Protein AF-A0A227J6R4-F1 (afdb_monomer)

Nearest PDB structures (foldseek):
  3zwu-assembly2_B  TM=9.675E-01  e=2.771E-07  Pseudomonas fluorescens Pf0-1

Solvent-accessible surface area (backbone atoms only — not comparable to full-atom values): 7571 Å² total; per-residue (Å²): 104,41,49,78,47,74,51,69,45,80,52,96,93,37,83,40,75,45,88,82,45,88,79,46,43,79,44,27,57,71,35,80,37,80,48,71,70,95,59,36,54,34,82,91,38,45,40,84,71,19,77,64,7,45,41,46,64,33,42,46,47,54,68,59,74,47,77,46,98,87,78,48,81,44,76,36,63,64,72,49,39,57,55,32,26,28,71,55,87,74,50,75,66,42,58,74,67,50,46,34,58,82,68,41,96,75,52,53,37,76,46,42,83,45,90,85,56,63,58,54,70,30,28,68,19,41,69,88

pLDDT: mean 96.0, std 2.43, range [86.44, 98.56]

Mean predicted aligned error: 3.26 Å

InterPro domains:
  IPR008557 Alkaline phosphatase PhoX [PF05787] (1-127)

Foldseek 3Di:
DFDWDWDWDQDPNDIDTPPPPPPTDTFAQADKDFDDDDCAQDPVQDALVRNRSGIDGTAPQFDDWDADPVGDIDTDHDLVLLQAEELDDDDPVNVVSPNHNPAHPVRLLVCQPPPPDDRCSSPVRHPD

Structure (mmCIF, N/CA/C/O backbone):
data_AF-A0A227J6R4-F1
#
_entry.id   AF-A0A227J6R4-F1
#
loop_
_atom_site.group_PDB
_atom_site.id
_atom_site.type_symbol
_atom_site.label_atom_id
_atom_site.label_alt_id
_atom_site.label_comp_id
_atom_site.label_asym_id
_atom_site.label_entity_id
_atom_site.label_seq_id
_atom_site.pdbx_PDB_ins_code
_atom_site.Cartn_x
_atom_site.Cartn_y
_atom_site.Cartn_z
_atom_site.occupancy
_atom_site.B_iso_or_equiv
_atom_site.auth_seq_id
_atom_site.auth_comp_id
_atom_site.auth_asym_id
_atom_site.auth_atom_id
_atom_site.pdbx_PDB_model_num
ATOM 1 N N . HIS A 1 1 ? -1.089 8.744 -5.535 1.00 92.88 1 HIS A N 1
ATOM 2 C CA . HIS A 1 1 ? -0.198 8.010 -4.606 1.00 92.88 1 HIS A CA 1
ATOM 3 C C . HIS A 1 1 ? 0.076 6.615 -5.116 1.00 92.88 1 HIS A C 1
ATOM 5 O O . HIS A 1 1 ? -0.757 6.112 -5.869 1.00 92.88 1 HIS A O 1
ATOM 11 N N . GLY A 1 2 ? 1.203 6.027 -4.727 1.00 96.44 2 GLY A N 1
ATOM 12 C CA . GLY A 1 2 ? 1.604 4.678 -5.09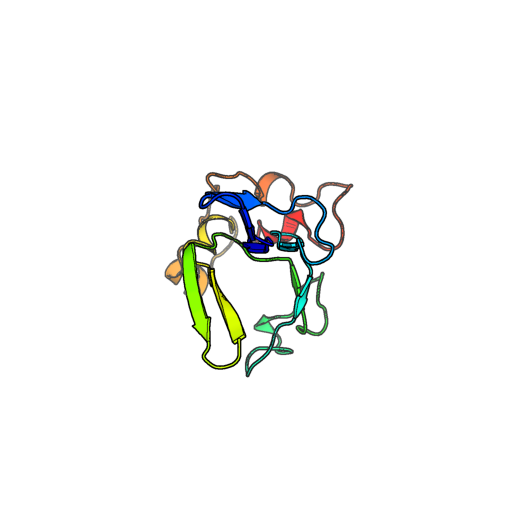9 1.00 96.44 2 GLY A CA 1
ATOM 13 C C . GLY A 1 2 ? 2.969 4.632 -5.784 1.00 96.44 2 GLY A C 1
ATOM 14 O O . GLY A 1 2 ? 3.788 5.532 -5.611 1.00 96.44 2 GLY A O 1
ATOM 15 N N . VAL A 1 3 ? 3.181 3.598 -6.600 1.00 98.38 3 VAL A N 1
ATOM 16 C CA . VAL A 1 3 ? 4.441 3.340 -7.314 1.00 98.38 3 VAL A CA 1
ATOM 17 C C . VAL A 1 3 ? 4.159 3.102 -8.795 1.00 98.38 3 VAL A C 1
ATOM 19 O O . VAL A 1 3 ? 3.200 2.409 -9.144 1.00 98.38 3 VAL A O 1
ATOM 22 N N . SER A 1 4 ? 5.014 3.645 -9.660 1.00 97.69 4 SER A N 1
ATOM 23 C CA . SER A 1 4 ? 5.034 3.336 -11.091 1.00 97.69 4 SER A CA 1
ATOM 24 C C . SER A 1 4 ? 6.290 2.536 -11.413 1.00 97.69 4 SER A C 1
ATOM 26 O O . SER A 1 4 ? 7.399 2.988 -11.141 1.00 97.69 4 SER A O 1
ATOM 28 N N . VAL A 1 5 ? 6.110 1.351 -11.989 1.00 97.94 5 VAL A N 1
ATOM 29 C CA . VAL A 1 5 ? 7.189 0.538 -12.556 1.00 97.94 5 VAL A CA 1
ATOM 30 C C . VAL A 1 5 ? 7.164 0.753 -14.057 1.00 97.94 5 VAL A C 1
ATOM 32 O O . VAL A 1 5 ? 6.120 0.559 -14.680 1.00 97.94 5 VAL A O 1
ATOM 35 N N . VAL A 1 6 ? 8.294 1.174 -14.620 1.00 98.12 6 VAL A N 1
ATOM 36 C CA . VAL A 1 6 ? 8.415 1.479 -16.044 1.00 98.12 6 VAL A CA 1
ATOM 37 C C . VAL A 1 6 ? 9.689 0.895 -16.637 1.00 98.12 6 VAL A C 1
ATOM 39 O O . VAL A 1 6 ? 10.751 0.928 -16.012 1.00 98.12 6 VAL A O 1
ATOM 42 N N . ARG A 1 7 ? 9.595 0.388 -17.865 1.00 98.25 7 ARG A N 1
ATOM 43 C CA . ARG A 1 7 ? 10.756 0.042 -18.679 1.00 98.25 7 ARG A CA 1
ATOM 44 C C . ARG A 1 7 ? 11.317 1.299 -19.325 1.00 98.25 7 ARG A C 1
ATOM 46 O O . ARG A 1 7 ? 10.612 2.002 -20.041 1.00 98.25 7 ARG A O 1
ATOM 53 N N . ILE A 1 8 ? 12.615 1.508 -19.158 1.00 97.88 8 ILE A N 1
ATOM 54 C CA . ILE A 1 8 ? 13.374 2.487 -19.934 1.00 97.88 8 ILE A CA 1
ATOM 55 C C . ILE A 1 8 ? 14.415 1.784 -20.805 1.00 97.88 8 ILE A C 1
ATOM 57 O O . ILE A 1 8 ? 14.907 0.710 -20.449 1.00 97.88 8 ILE A O 1
ATOM 61 N N . GLN A 1 9 ? 14.731 2.387 -21.945 1.00 97.50 9 GLN A N 1
ATOM 62 C CA . GLN A 1 9 ? 15.736 1.913 -22.895 1.00 97.50 9 GLN A CA 1
ATOM 63 C C . GLN A 1 9 ? 16.650 3.069 -23.294 1.00 97.50 9 GLN A C 1
ATOM 65 O O . GLN A 1 9 ? 16.229 4.224 -23.296 1.00 97.50 9 GLN A O 1
ATOM 70 N N . LEU A 1 10 ? 17.910 2.763 -23.591 1.00 97.94 10 LEU A N 1
ATOM 71 C CA . LEU A 1 10 ? 18.875 3.748 -24.067 1.00 97.94 10 LEU A CA 1
ATOM 72 C C . LEU A 1 10 ? 18.911 3.702 -25.598 1.00 97.94 10 LEU A C 1
ATOM 74 O O . LEU A 1 10 ? 19.350 2.708 -26.172 1.00 97.94 10 LEU A O 1
ATOM 78 N N . GLU A 1 11 ? 18.474 4.779 -26.244 1.00 97.38 11 GLU A N 1
ATOM 79 C CA . GLU A 1 11 ? 18.453 4.941 -27.701 1.00 97.38 11 GLU A CA 1
ATOM 80 C C . GLU A 1 11 ? 19.149 6.250 -28.068 1.00 97.38 11 GLU A C 1
ATOM 82 O O . GLU A 1 11 ? 18.829 7.291 -27.498 1.00 97.38 11 GLU A O 1
ATOM 87 N N . ASP A 1 12 ? 20.101 6.218 -29.004 1.00 97.31 12 ASP A N 1
ATOM 88 C CA . ASP A 1 12 ? 20.855 7.407 -29.435 1.00 97.31 12 ASP A CA 1
ATOM 89 C C . ASP A 1 12 ? 21.454 8.208 -28.258 1.00 97.31 12 ASP A C 1
ATOM 91 O O . ASP A 1 12 ? 21.416 9.436 -28.225 1.00 97.31 12 ASP A O 1
ATOM 95 N N . ASN A 1 13 ? 21.991 7.496 -27.256 1.00 97.38 13 ASN A N 1
ATOM 96 C CA . ASN A 1 13 ? 22.500 8.052 -25.992 1.00 97.38 13 ASN A CA 1
ATOM 97 C C . ASN A 1 13 ? 21.463 8.827 -25.151 1.00 97.38 13 ASN A C 1
ATOM 99 O O . ASN A 1 13 ? 21.838 9.622 -24.288 1.00 97.38 13 ASN A O 1
ATOM 103 N N . MET A 1 14 ? 20.167 8.573 -25.343 1.00 98.06 14 MET A N 1
ATOM 104 C CA . MET A 1 14 ? 19.080 9.142 -24.546 1.00 98.06 14 MET A CA 1
ATOM 105 C C . MET A 1 14 ? 18.203 8.045 -23.940 1.00 98.06 14 MET A C 1
ATOM 107 O O . MET A 1 14 ? 17.792 7.107 -24.621 1.00 98.06 14 MET A O 1
ATOM 111 N N . TRP A 1 15 ? 17.901 8.161 -22.645 1.00 98.06 15 TRP A N 1
ATOM 112 C CA . TRP A 1 15 ? 16.938 7.276 -21.992 1.00 98.06 15 TRP A CA 1
ATOM 113 C C . TRP A 1 15 ? 15.522 7.621 -22.447 1.00 98.06 15 TRP A C 1
ATOM 115 O O . TRP A 1 15 ? 15.081 8.762 -22.302 1.00 98.06 15 TRP A O 1
ATOM 125 N N . LYS A 1 16 ? 14.804 6.628 -22.963 1.00 97.88 16 LYS A N 1
ATOM 126 C CA . LYS A 1 16 ? 13.407 6.739 -23.381 1.00 97.88 16 LYS A CA 1
ATOM 127 C C . LYS A 1 16 ? 12.543 5.740 -22.627 1.00 97.88 16 LYS A C 1
ATOM 129 O O . LYS A 1 16 ? 13.001 4.661 -22.253 1.00 97.88 16 LYS A O 1
ATOM 134 N N . LEU A 1 17 ? 11.288 6.116 -22.408 1.00 97.50 17 LEU A N 1
ATOM 135 C CA . LEU A 1 17 ? 10.259 5.235 -21.871 1.00 97.50 17 LEU A CA 1
ATOM 136 C C . LEU A 1 17 ? 9.811 4.261 -22.968 1.00 97.50 17 LEU A C 1
ATOM 138 O O . LEU A 1 17 ? 9.525 4.679 -24.087 1.00 97.50 17 LEU A O 1
ATOM 142 N N . ALA A 1 18 ? 9.740 2.971 -22.651 1.00 97.00 18 ALA A N 1
ATOM 143 C CA . ALA A 1 18 ? 9.107 1.987 -23.520 1.00 97.00 18 ALA A CA 1
ATOM 144 C C . ALA A 1 18 ? 7.622 1.883 -23.141 1.00 97.00 18 ALA A C 1
ATOM 146 O O . ALA A 1 18 ? 7.246 1.066 -22.299 1.00 97.00 18 ALA A O 1
ATOM 147 N N . ASP A 1 19 ? 6.788 2.747 -23.728 1.00 93.50 19 ASP A N 1
ATOM 148 C CA . ASP A 1 19 ? 5.390 2.965 -23.315 1.00 93.50 19 ASP A CA 1
ATOM 149 C C . ASP A 1 19 ? 4.537 1.687 -23.290 1.00 93.50 19 ASP A C 1
ATOM 151 O O . ASP A 1 19 ? 3.683 1.515 -22.420 1.00 93.50 19 ASP A O 1
ATOM 155 N N . THR A 1 20 ? 4.786 0.769 -24.223 1.00 94.44 20 THR A N 1
ATOM 156 C CA . THR A 1 20 ? 3.986 -0.446 -24.433 1.00 94.44 20 THR A CA 1
ATOM 157 C C . THR A 1 20 ? 4.588 -1.707 -23.806 1.00 94.44 20 THR A C 1
ATOM 159 O O . THR A 1 20 ? 4.109 -2.806 -24.088 1.00 94.44 20 THR A O 1
ATOM 162 N N . ASP A 1 21 ? 5.620 -1.588 -22.958 1.00 97.38 21 ASP A N 1
ATOM 163 C CA . ASP A 1 21 ? 6.188 -2.754 -22.269 1.00 97.38 21 ASP A CA 1
ATOM 164 C C . ASP A 1 21 ? 5.128 -3.386 -21.336 1.00 97.38 21 ASP A C 1
ATOM 166 O O . ASP A 1 21 ? 4.570 -2.694 -20.478 1.00 97.38 21 ASP A O 1
ATOM 170 N N . PRO A 1 22 ? 4.836 -4.696 -21.467 1.00 97.31 22 PRO A N 1
ATOM 171 C CA . PRO A 1 22 ? 3.794 -5.365 -20.685 1.00 97.31 22 PRO A CA 1
ATOM 172 C C . PRO A 1 22 ? 4.106 -5.457 -19.182 1.00 97.31 22 PRO A C 1
ATOM 174 O O . PRO A 1 22 ? 3.221 -5.797 -18.397 1.00 97.31 22 PRO A O 1
ATOM 177 N N . LEU A 1 23 ? 5.346 -5.181 -18.765 1.00 96.94 23 LEU A N 1
ATOM 178 C CA . LEU A 1 23 ? 5.747 -5.125 -17.359 1.00 96.94 23 LEU A CA 1
ATOM 179 C C . LEU A 1 23 ? 5.532 -3.742 -16.734 1.00 96.94 23 LEU A C 1
ATOM 181 O O . LEU A 1 23 ? 5.661 -3.611 -15.512 1.00 96.94 23 LEU A O 1
ATOM 185 N N . ASN A 1 24 ? 5.194 -2.720 -17.529 1.00 98.12 24 ASN A N 1
ATOM 186 C CA . ASN A 1 24 ? 4.813 -1.417 -16.997 1.00 98.12 24 ASN A CA 1
ATOM 187 C C . ASN A 1 24 ? 3.592 -1.584 -16.089 1.00 98.12 24 ASN A C 1
ATOM 189 O O . ASN A 1 24 ? 2.567 -2.144 -16.484 1.00 98.12 24 ASN A O 1
ATOM 193 N N . ARG A 1 25 ? 3.690 -1.109 -14.846 1.00 97.69 25 ARG A N 1
ATOM 194 C CA . ARG A 1 25 ? 2.650 -1.350 -13.842 1.00 97.69 25 ARG A CA 1
ATOM 195 C C . ARG A 1 25 ? 2.476 -0.177 -12.904 1.00 97.69 25 ARG A C 1
ATOM 197 O O . ARG A 1 25 ? 3.436 0.453 -12.468 1.00 97.69 25 ARG A O 1
ATOM 204 N N . ARG A 1 26 ? 1.217 0.054 -12.534 1.00 97.69 26 ARG A N 1
ATOM 205 C CA . ARG A 1 26 ? 0.830 1.056 -11.549 1.00 97.69 26 ARG A CA 1
ATOM 206 C C . ARG A 1 26 ? 0.302 0.395 -10.280 1.00 97.69 26 ARG A C 1
ATOM 208 O O . ARG A 1 26 ? -0.726 -0.279 -10.309 1.00 97.69 26 ARG A O 1
ATOM 215 N N . TYR A 1 27 ? 0.971 0.654 -9.165 1.00 98.19 27 TYR A N 1
ATOM 216 C CA . TYR A 1 27 ? 0.485 0.355 -7.823 1.00 98.19 27 TYR A CA 1
ATOM 217 C C . TYR A 1 27 ? -0.166 1.597 -7.216 1.00 98.19 27 TYR A C 1
ATOM 219 O O . TYR A 1 27 ? 0.332 2.712 -7.347 1.00 98.19 27 TYR A O 1
ATOM 227 N N . THR A 1 28 ? -1.329 1.399 -6.615 1.00 96.81 28 THR A N 1
ATOM 228 C CA . THR A 1 28 ? -2.363 2.404 -6.350 1.00 96.81 28 THR A CA 1
ATOM 229 C C . THR A 1 28 ? -2.725 2.414 -4.869 1.00 96.81 28 THR A C 1
ATOM 231 O O . THR A 1 28 ? -2.493 1.419 -4.193 1.00 96.81 28 THR A O 1
ATOM 234 N N . GLY A 1 29 ? -3.439 3.441 -4.395 1.00 94.62 29 GLY A N 1
ATOM 235 C CA . GLY A 1 29 ? -4.161 3.386 -3.112 1.00 94.62 29 GLY A CA 1
ATOM 236 C C . GLY A 1 29 ? -5.328 2.379 -3.082 1.00 94.62 29 GLY A C 1
ATOM 237 O O . GLY A 1 29 ? -5.960 2.195 -2.047 1.00 94.62 29 GLY A O 1
ATOM 238 N N . ALA A 1 30 ? -5.615 1.724 -4.210 1.00 94.00 30 ALA A N 1
ATOM 239 C CA . ALA A 1 30 ? -6.639 0.686 -4.350 1.00 94.00 30 ALA A CA 1
ATOM 240 C C . ALA A 1 30 ? -6.084 -0.675 -4.822 1.00 94.00 30 ALA A C 1
ATOM 242 O O . ALA A 1 30 ? -6.846 -1.617 -5.006 1.00 94.00 30 ALA A O 1
AT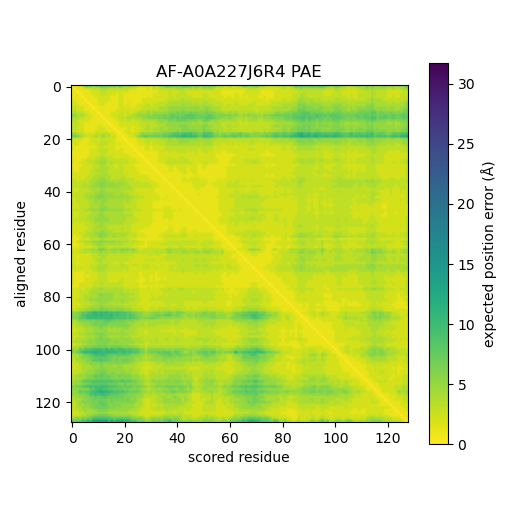OM 243 N N . THR A 1 31 ? -4.772 -0.800 -5.060 1.00 97.19 31 THR A N 1
ATOM 244 C CA . THR A 1 31 ? -4.190 -2.087 -5.477 1.00 97.19 31 THR A CA 1
ATOM 245 C C . THR A 1 31 ? -4.238 -3.059 -4.309 1.00 97.19 31 THR A C 1
ATOM 247 O O . THR A 1 31 ? -3.782 -2.708 -3.233 1.00 97.19 31 THR A O 1
ATOM 250 N N . VAL A 1 32 ? -4.753 -4.272 -4.492 1.00 97.44 32 VAL A N 1
ATOM 251 C CA . VAL A 1 32 ? -4.703 -5.288 -3.431 1.00 97.44 32 VAL A CA 1
ATOM 252 C C . VAL A 1 32 ? -3.244 -5.645 -3.140 1.00 97.44 32 VAL A C 1
ATOM 254 O O . VAL A 1 32 ? -2.491 -5.934 -4.072 1.00 97.44 32 VAL A O 1
ATOM 257 N N . MET A 1 33 ? -2.860 -5.575 -1.867 1.00 98.19 33 MET A N 1
ATOM 258 C CA . MET A 1 33 ? -1.522 -5.887 -1.370 1.00 98.19 33 MET A CA 1
ATOM 259 C C . MET A 1 33 ? -1.623 -6.987 -0.318 1.00 98.19 33 MET A C 1
ATOM 261 O O . MET A 1 33 ? -2.503 -6.927 0.540 1.00 98.19 33 MET A O 1
ATOM 265 N N . ASP A 1 34 ? -0.708 -7.948 -0.352 1.00 98.50 34 ASP A N 1
ATOM 266 C CA . ASP A 1 34 ? -0.612 -8.962 0.695 1.00 98.50 34 ASP A CA 1
ATOM 267 C C . ASP A 1 34 ? 0.097 -8.384 1.927 1.00 98.50 34 ASP A C 1
ATOM 269 O O . ASP A 1 34 ? 1.089 -7.657 1.814 1.00 98.50 34 ASP A O 1
ATOM 273 N N . LEU A 1 35 ? -0.406 -8.726 3.109 1.00 98.56 35 LEU A N 1
ATOM 274 C CA . LEU A 1 35 ? 0.257 -8.476 4.381 1.00 98.56 35 LEU A CA 1
ATOM 275 C C . LEU A 1 35 ? 1.085 -9.704 4.756 1.00 98.56 35 LEU A C 1
ATOM 277 O O . LEU A 1 35 ? 0.645 -10.845 4.639 1.00 98.56 35 LEU A O 1
ATOM 281 N N . SER A 1 36 ? 2.304 -9.471 5.230 1.00 98.25 36 SER A N 1
ATOM 282 C CA . SER A 1 36 ? 3.202 -10.529 5.686 1.00 98.25 36 SER A CA 1
ATOM 283 C C . SER A 1 36 ? 3.895 -10.127 6.986 1.00 98.25 36 SER A C 1
ATOM 285 O O . SER A 1 36 ? 3.767 -8.998 7.462 1.00 98.25 36 SER A O 1
ATOM 287 N N . GLY A 1 37 ? 4.645 -11.060 7.565 1.00 98.06 37 GLY A N 1
ATOM 288 C CA . GLY A 1 37 ? 5.305 -10.881 8.852 1.00 98.06 37 GLY A CA 1
ATOM 289 C C . GLY A 1 37 ? 4.376 -11.100 10.055 1.00 98.06 37 GLY A C 1
ATOM 290 O O . GLY A 1 37 ? 3.238 -11.535 9.894 1.00 98.06 37 GLY A O 1
ATOM 291 N N . PRO A 1 38 ? 4.856 -10.817 11.281 1.00 98.19 38 PRO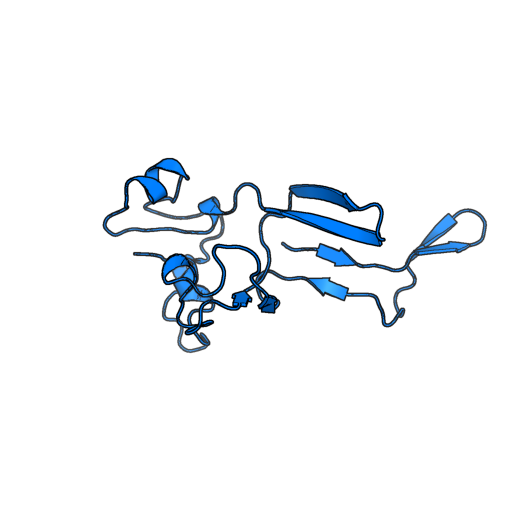 A N 1
ATOM 292 C CA . PRO A 1 38 ? 4.204 -11.256 12.522 1.00 98.19 38 PRO A CA 1
ATOM 293 C C . PRO A 1 38 ? 2.809 -10.678 12.792 1.00 98.19 38 PRO A C 1
ATOM 295 O O . PRO A 1 38 ? 2.089 -11.205 13.633 1.00 98.19 38 PRO A O 1
ATOM 298 N N . VAL A 1 39 ? 2.451 -9.576 12.129 1.00 97.88 39 VAL A N 1
ATOM 299 C CA . VAL A 1 39 ? 1.176 -8.870 12.336 1.00 97.88 39 VAL A CA 1
ATOM 300 C C . VAL A 1 39 ? 0.097 -9.328 11.346 1.00 97.88 39 VAL A C 1
ATOM 302 O O . VAL A 1 39 ? -1.088 -9.131 11.614 1.00 97.88 39 VAL A O 1
ATOM 305 N N . ALA A 1 40 ? 0.474 -9.977 10.239 1.00 98.50 40 ALA A N 1
ATOM 306 C CA . ALA A 1 40 ? -0.488 -10.517 9.282 1.00 98.50 40 ALA A CA 1
ATOM 307 C C . ALA A 1 40 ? -1.394 -11.567 9.945 1.00 98.50 40 ALA A C 1
ATOM 309 O O . ALA A 1 40 ? -0.946 -12.328 10.806 1.00 98.50 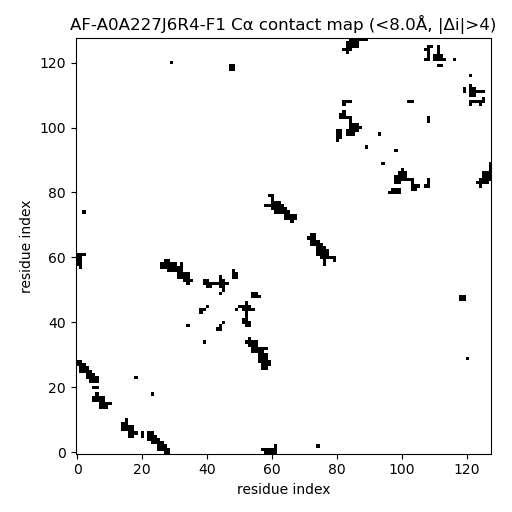40 ALA A O 1
ATOM 310 N N . HIS A 1 41 ? -2.665 -11.607 9.544 1.00 98.31 41 HIS A N 1
ATOM 311 C CA . HIS A 1 41 ? -3.701 -12.490 10.100 1.00 98.31 41 HIS A CA 1
ATOM 312 C C . HIS A 1 41 ? -4.029 -12.286 11.587 1.00 98.31 41 HIS A C 1
ATOM 314 O O . HIS A 1 41 ? -4.720 -13.105 12.197 1.00 98.31 41 HIS A O 1
ATOM 320 N N . THR A 1 42 ? -3.558 -11.199 12.197 1.00 98.50 42 THR A N 1
ATOM 321 C CA . THR A 1 42 ? -3.956 -10.838 13.562 1.00 98.50 42 THR A CA 1
ATOM 322 C C . THR A 1 42 ? -5.217 -9.981 13.544 1.00 98.50 42 THR A C 1
ATOM 324 O O . THR A 1 42 ? -5.537 -9.337 12.542 1.00 98.50 42 THR A O 1
ATOM 327 N N . ALA A 1 43 ? -5.902 -9.896 14.688 1.00 97.75 43 ALA A N 1
ATOM 328 C CA . ALA A 1 43 ? -7.084 -9.047 14.845 1.00 97.75 43 ALA A CA 1
ATOM 329 C C . ALA A 1 43 ? -6.832 -7.568 14.480 1.00 97.75 43 ALA A C 1
ATOM 331 O O . ALA A 1 43 ? -7.758 -6.892 14.050 1.00 97.75 43 ALA A O 1
ATOM 332 N N . LEU A 1 44 ? -5.585 -7.083 14.582 1.00 95.88 44 LEU A N 1
ATOM 333 C CA . LEU A 1 44 ? -5.198 -5.712 14.214 1.00 95.88 44 LEU A CA 1
ATOM 334 C C . LEU A 1 44 ? -5.271 -5.436 12.704 1.00 95.88 44 LEU A C 1
ATOM 336 O O . LEU A 1 44 ? -5.296 -4.282 12.292 1.00 95.88 44 LEU A O 1
ATOM 340 N N . THR A 1 45 ? -5.274 -6.485 11.881 1.00 97.31 45 THR A N 1
ATOM 341 C CA . THR A 1 45 ? -5.293 -6.388 10.410 1.00 97.31 45 THR A CA 1
ATOM 342 C C . THR A 1 45 ? -6.646 -6.737 9.800 1.00 97.31 45 THR A C 1
ATOM 344 O O . THR A 1 45 ? -6.828 -6.618 8.589 1.00 97.31 45 THR A O 1
ATOM 347 N N . VAL A 1 46 ? -7.611 -7.151 10.626 1.00 97.56 46 VAL A N 1
ATOM 348 C CA . VAL A 1 46 ? -8.949 -7.522 10.165 1.00 97.56 46 VAL A CA 1
ATOM 349 C C . VAL A 1 46 ? -9.747 -6.268 9.823 1.00 97.56 46 VAL A C 1
ATOM 351 O O . VAL A 1 46 ? -9.912 -5.364 10.638 1.00 97.56 46 VAL A O 1
ATOM 354 N N . THR A 1 47 ? -10.282 -6.234 8.607 1.00 96.06 47 THR A N 1
ATOM 355 C CA . THR A 1 47 ? -11.168 -5.170 8.109 1.00 96.06 47 THR A CA 1
ATOM 356 C C . THR A 1 47 ? -12.329 -5.790 7.332 1.00 96.06 47 THR A C 1
ATOM 358 O O . THR A 1 47 ? -12.305 -6.983 7.022 1.00 96.06 47 THR A O 1
ATOM 361 N N . ARG A 1 48 ? -13.337 -5.001 6.927 1.00 94.38 48 ARG A N 1
ATOM 362 C CA . ARG A 1 48 ? -14.388 -5.508 6.019 1.00 94.38 48 ARG A CA 1
ATOM 363 C C . ARG A 1 48 ? -13.839 -5.969 4.666 1.00 94.38 48 ARG A C 1
ATOM 365 O O . ARG A 1 48 ? -14.456 -6.816 4.026 1.00 94.38 48 ARG A O 1
ATOM 372 N N . PHE A 1 49 ? -12.700 -5.429 4.229 1.00 96.69 49 PHE A N 1
ATOM 373 C CA . PHE A 1 49 ? -12.036 -5.864 3.002 1.00 96.69 49 PHE A CA 1
ATOM 374 C C . PHE A 1 49 ? -11.248 -7.168 3.172 1.00 96.69 49 PHE A C 1
ATOM 376 O O . PHE A 1 49 ? -11.301 -8.016 2.286 1.00 96.69 49 PHE A O 1
ATOM 383 N N . SER A 1 50 ? -10.544 -7.331 4.294 1.00 97.75 50 SER A N 1
ATOM 384 C CA . SER A 1 50 ? -9.774 -8.537 4.613 1.00 97.75 50 SER A CA 1
ATOM 385 C C . SER A 1 50 ? -10.238 -9.108 5.955 1.00 97.75 50 SER A C 1
ATOM 387 O O . SER A 1 50 ? -9.657 -8.795 6.998 1.00 97.75 50 SER A O 1
ATOM 389 N N . PRO A 1 51 ? -11.302 -9.934 5.955 1.00 97.75 51 PRO A N 1
ATOM 390 C CA . PRO A 1 51 ? -11.825 -10.544 7.178 1.00 97.75 51 PRO A CA 1
ATOM 391 C C . PRO A 1 51 ? -10.839 -11.493 7.873 1.00 97.75 51 PRO A C 1
ATOM 393 O O . PRO A 1 51 ? -10.986 -11.770 9.058 1.00 97.75 51 PRO A O 1
ATOM 396 N N . ASP A 1 52 ? -9.845 -11.997 7.142 1.00 98.12 52 ASP A N 1
ATOM 397 C CA . ASP A 1 52 ? -8.790 -12.885 7.631 1.00 98.12 52 ASP A CA 1
ATOM 398 C C . ASP A 1 52 ? -7.466 -12.160 7.929 1.00 98.12 52 ASP A C 1
ATOM 400 O O . ASP A 1 52 ? -6.487 -12.820 8.275 1.00 98.12 52 ASP A O 1
ATOM 404 N N . GLY A 1 53 ? -7.415 -10.831 7.761 1.00 98.25 53 GLY A N 1
ATOM 405 C CA . GLY A 1 53 ? -6.228 -10.003 7.998 1.00 98.25 53 GLY A CA 1
ATOM 406 C C . GLY A 1 53 ? -5.029 -10.297 7.087 1.00 98.25 53 GLY A C 1
ATOM 407 O O . GLY A 1 53 ? -3.894 -9.975 7.441 1.00 98.25 53 GLY A O 1
ATOM 408 N N . SER A 1 54 ? -5.245 -10.946 5.943 1.00 98.38 54 SER A N 1
ATOM 409 C CA . SER A 1 54 ? -4.184 -11.324 5.002 1.00 98.38 54 SER A CA 1
ATOM 410 C C . SER A 1 54 ? -3.824 -10.228 4.001 1.00 98.38 54 SER A C 1
ATOM 412 O O . SER A 1 54 ? -2.748 -10.268 3.405 1.00 98.38 54 SER A O 1
ATOM 414 N N . GLN A 1 55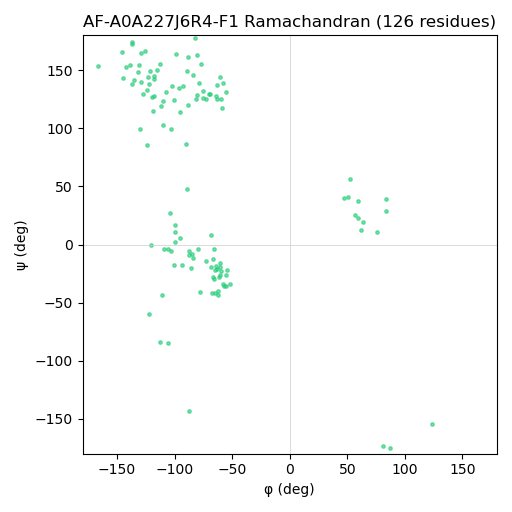 ? -4.712 -9.255 3.788 1.00 98.31 55 GLN A N 1
ATOM 415 C CA . GLN A 1 55 ? -4.596 -8.290 2.699 1.00 98.31 55 GLN A CA 1
ATOM 416 C C . GLN A 1 55 ? -4.956 -6.867 3.120 1.00 98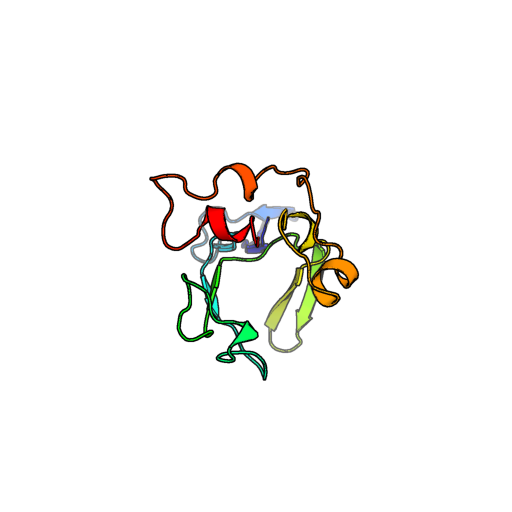.31 55 GLN A C 1
ATOM 418 O O . GLN A 1 55 ? -5.758 -6.618 4.017 1.00 98.31 55 GLN A O 1
ATOM 423 N N . ALA A 1 56 ? -4.395 -5.909 2.389 1.00 96.94 56 ALA A N 1
ATOM 424 C CA . ALA A 1 56 ? -4.698 -4.493 2.494 1.00 96.94 56 ALA A CA 1
ATOM 425 C C . ALA A 1 56 ? -5.018 -3.896 1.119 1.00 96.94 56 ALA A C 1
ATOM 427 O O . ALA A 1 56 ? -4.738 -4.470 0.061 1.00 96.94 56 ALA A O 1
ATOM 428 N N . ARG A 1 57 ? -5.617 -2.703 1.131 1.00 94.94 57 ARG A N 1
ATOM 429 C CA . ARG A 1 57 ? -5.908 -1.934 -0.081 1.00 94.94 57 ARG A CA 1
ATOM 430 C C . ARG A 1 57 ? -4.914 -0.803 -0.255 1.00 94.94 57 ARG A C 1
ATOM 432 O O . ARG A 1 57 ? -5.102 0.299 0.256 1.00 94.94 57 ARG A O 1
ATOM 439 N N . GLY A 1 58 ? -3.946 -1.072 -1.105 1.00 96.12 58 GLY A N 1
ATOM 440 C CA . GLY A 1 58 ? -3.089 -0.089 -1.722 1.00 96.12 58 GLY A CA 1
ATOM 441 C C . GLY A 1 58 ? -1.866 0.269 -0.915 1.00 96.12 58 GLY A C 1
ATOM 442 O O . GLY A 1 58 ? -1.572 -0.321 0.116 1.00 96.12 58 GLY A O 1
ATOM 443 N N . THR A 1 59 ? -1.156 1.252 -1.452 1.00 97.44 59 THR A N 1
ATOM 444 C CA . THR A 1 59 ? -0.085 1.936 -0.748 1.00 97.44 59 THR A CA 1
ATOM 445 C C . THR A 1 59 ? -0.180 3.439 -0.985 1.00 97.44 59 THR A C 1
ATOM 447 O O . THR A 1 59 ? -0.529 3.887 -2.090 1.00 97.44 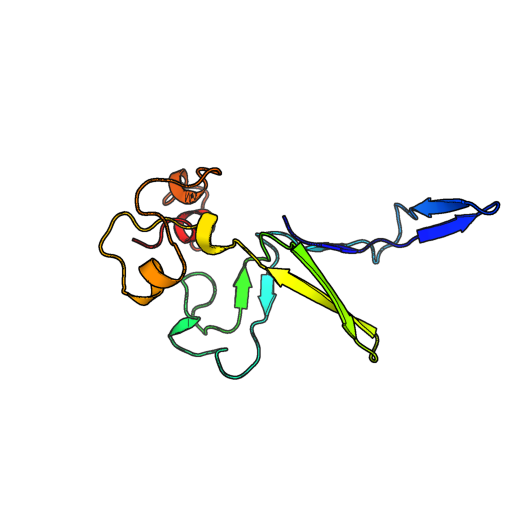59 THR A O 1
ATOM 450 N N . LEU A 1 60 ? 0.033 4.215 0.073 1.00 95.19 60 LEU A N 1
ATOM 451 C CA . LEU A 1 60 ? -0.225 5.649 0.119 1.00 95.19 60 LEU A CA 1
ATOM 452 C C . LEU A 1 60 ? 0.969 6.416 0.672 1.00 95.19 60 LEU A C 1
ATOM 454 O O . LEU A 1 60 ? 1.784 5.911 1.430 1.00 95.19 60 LEU A O 1
ATOM 458 N N . ASN A 1 61 ? 1.047 7.686 0.280 1.00 96.06 61 ASN A N 1
ATOM 459 C CA . ASN A 1 61 ? 2.100 8.599 0.714 1.00 96.06 61 ASN A CA 1
ATOM 460 C C . ASN A 1 61 ? 3.529 8.031 0.632 1.00 96.06 61 ASN A C 1
ATOM 462 O O . ASN A 1 61 ? 4.350 8.237 1.524 1.00 96.06 61 ASN A O 1
ATOM 466 N N . ASN A 1 62 ? 3.787 7.295 -0.450 1.00 98.06 62 ASN A N 1
ATOM 467 C CA . ASN A 1 62 ? 5.088 6.740 -0.786 1.00 98.06 62 ASN A CA 1
ATOM 468 C C . ASN A 1 62 ? 6.110 7.875 -0.917 1.00 98.06 62 ASN A C 1
ATOM 47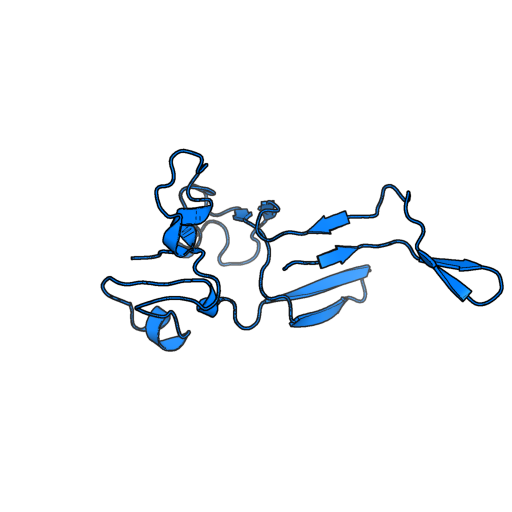0 O O . ASN A 1 62 ? 5.944 8.741 -1.779 1.00 98.06 62 ASN A O 1
ATOM 474 N N . CYS A 1 63 ? 7.132 7.872 -0.066 1.00 95.69 63 CYS A N 1
ATOM 475 C CA . CYS A 1 63 ? 8.123 8.943 0.015 1.00 95.69 63 CYS A CA 1
ATOM 476 C C . CYS A 1 63 ? 9.498 8.443 -0.447 1.00 95.69 63 CYS A C 1
ATOM 478 O O . CYS A 1 63 ? 9.857 8.586 -1.615 1.00 95.69 63 CYS A O 1
ATOM 480 N N . GLY A 1 64 ? 10.246 7.807 0.456 1.00 96.69 64 GLY A N 1
ATOM 481 C CA . GLY A 1 64 ? 11.547 7.216 0.160 1.00 96.69 64 GLY A CA 1
ATOM 482 C C . GLY A 1 64 ? 11.468 5.825 -0.469 1.00 96.69 64 GLY A C 1
ATOM 483 O O . GLY A 1 64 ? 10.395 5.229 -0.636 1.00 96.69 64 GLY A O 1
ATOM 484 N N . ASN A 1 65 ? 12.646 5.289 -0.786 1.00 98.31 65 ASN A N 1
ATOM 485 C CA . ASN A 1 65 ? 12.787 3.983 -1.406 1.00 98.31 65 ASN A CA 1
ATOM 486 C C . ASN A 1 65 ? 14.037 3.223 -0.952 1.00 98.31 65 ASN A C 1
ATOM 488 O O . ASN A 1 65 ? 14.979 3.791 -0.403 1.00 98.31 65 ASN A O 1
ATOM 492 N N . GLY A 1 66 ? 14.052 1.929 -1.261 1.00 98.44 66 GLY A N 1
ATOM 493 C CA . GLY A 1 66 ? 15.220 1.063 -1.146 1.00 98.44 66 GLY A CA 1
ATOM 494 C C . GLY A 1 66 ? 15.279 0.067 -2.299 1.00 98.44 66 GLY A C 1
ATOM 495 O O . GLY A 1 66 ? 14.255 -0.294 -2.876 1.00 98.44 66 GLY A O 1
ATOM 496 N N . TYR A 1 67 ? 16.483 -0.378 -2.640 1.00 98.38 67 TYR A N 1
ATOM 497 C CA . TYR A 1 67 ? 16.700 -1.482 -3.570 1.00 98.38 67 TYR A CA 1
ATOM 498 C C . TYR A 1 67 ? 17.402 -2.608 -2.824 1.00 98.38 67 TYR A C 1
ATOM 500 O O . TYR A 1 67 ? 18.413 -2.377 -2.156 1.00 98.38 67 TYR A O 1
ATOM 508 N N . THR A 1 68 ? 16.852 -3.813 -2.905 1.00 98.56 68 THR A N 1
ATOM 509 C CA . THR A 1 68 ? 17.420 -4.967 -2.215 1.00 98.56 68 THR A CA 1
ATOM 510 C C . THR A 1 68 ? 18.449 -5.679 -3.099 1.00 98.56 68 THR A C 1
ATOM 512 O O . THR A 1 68 ? 18.290 -5.732 -4.322 1.00 98.56 68 THR A O 1
ATOM 515 N N . PRO A 1 69 ? 19.487 -6.303 -2.510 1.00 98.56 69 PRO A N 1
ATOM 516 C CA . PRO A 1 69 ? 20.482 -7.063 -3.272 1.00 98.56 69 PRO A CA 1
ATOM 517 C C . PRO A 1 69 ? 19.926 -8.255 -4.068 1.00 98.56 69 PRO A C 1
ATOM 519 O O . PRO A 1 69 ? 20.607 -8.760 -4.954 1.00 98.56 69 PRO A O 1
ATOM 522 N N . TRP A 1 70 ? 18.705 -8.710 -3.773 1.00 98.56 70 TRP A N 1
ATOM 523 C CA . TRP A 1 70 ? 18.022 -9.802 -4.477 1.00 98.56 70 TRP A CA 1
ATOM 524 C C . TRP A 1 70 ? 16.995 -9.309 -5.511 1.00 98.56 70 TRP A C 1
ATOM 526 O O . TRP A 1 70 ? 16.152 -10.082 -5.962 1.00 98.56 70 TRP A O 1
ATOM 536 N N . GLY A 1 71 ? 17.065 -8.036 -5.911 1.00 98.19 71 GLY A N 1
ATOM 537 C CA . GLY A 1 71 ? 16.314 -7.525 -7.058 1.00 98.19 71 GLY A CA 1
ATOM 538 C C . GLY A 1 71 ? 14.876 -7.112 -6.756 1.00 98.19 71 GLY A C 1
ATOM 539 O O . GLY A 1 71 ? 14.033 -7.166 -7.649 1.00 98.19 71 GLY A O 1
ATOM 540 N N . THR A 1 72 ? 14.576 -6.688 -5.524 1.00 98.50 72 THR A N 1
ATOM 541 C CA . THR A 1 72 ? 13.262 -6.130 -5.166 1.00 98.50 72 THR A CA 1
ATOM 542 C C . THR A 1 72 ? 13.344 -4.647 -4.821 1.00 98.50 72 THR A C 1
ATOM 544 O O . THR A 1 72 ? 14.381 -4.125 -4.409 1.00 98.50 72 THR A O 1
ATOM 547 N N . TYR A 1 73 ? 12.218 -3.960 -4.988 1.00 98.50 73 TYR A N 1
ATOM 548 C CA . TYR A 1 73 ? 12.056 -2.552 -4.652 1.00 98.50 73 TYR A CA 1
ATOM 549 C C . TYR A 1 73 ? 11.291 -2.407 -3.336 1.00 98.50 73 TYR A C 1
ATOM 551 O O . TYR A 1 73 ? 10.289 -3.088 -3.121 1.00 98.50 73 TYR A O 1
ATOM 559 N N . LEU A 1 74 ? 11.757 -1.506 -2.477 1.00 98.56 74 LEU A N 1
ATOM 560 C CA . LEU A 1 74 ? 11.077 -1.088 -1.259 1.00 98.56 74 LEU A CA 1
ATOM 561 C C . LEU A 1 74 ? 10.531 0.320 -1.470 1.00 98.56 74 LEU A C 1
ATOM 563 O O . LEU A 1 74 ? 11.259 1.215 -1.897 1.00 98.56 74 LEU A O 1
ATOM 567 N N . THR A 1 75 ? 9.263 0.515 -1.133 1.00 98.50 75 THR A N 1
ATOM 568 C CA . THR A 1 75 ? 8.640 1.832 -1.012 1.00 98.50 75 THR A CA 1
ATOM 569 C C . THR A 1 75 ? 8.186 2.030 0.426 1.00 98.50 75 THR A C 1
ATOM 571 O O . THR A 1 75 ? 7.783 1.063 1.070 1.00 98.50 75 THR A O 1
ATOM 574 N N . CYS A 1 76 ? 8.265 3.261 0.928 1.00 98.31 76 CYS A N 1
ATOM 575 C CA . CYS A 1 76 ? 7.951 3.565 2.320 1.00 98.31 76 CYS A CA 1
ATOM 576 C C . CYS A 1 76 ? 6.794 4.559 2.410 1.00 98.31 76 CYS A C 1
ATOM 578 O O . CYS A 1 76 ? 6.858 5.638 1.818 1.00 98.31 76 CYS A O 1
ATOM 580 N N . GLU A 1 77 ? 5.765 4.200 3.171 1.00 98.12 77 GLU A N 1
ATOM 581 C CA . GLU A 1 77 ? 4.653 5.084 3.518 1.00 98.12 77 GLU A CA 1
ATOM 582 C C . GLU A 1 77 ? 5.069 5.976 4.688 1.00 98.12 77 GLU A C 1
ATOM 584 O O . GLU A 1 77 ? 5.517 5.475 5.717 1.00 98.12 77 GLU A O 1
ATOM 589 N N . GLU A 1 78 ? 4.957 7.295 4.530 1.00 96.69 78 GLU A N 1
ATOM 590 C CA . GLU A 1 78 ? 5.435 8.248 5.539 1.00 96.69 78 GLU A CA 1
ATOM 591 C C . GLU A 1 78 ? 4.267 8.873 6.310 1.00 96.69 78 GLU A C 1
ATOM 593 O O . GLU A 1 78 ? 3.861 8.376 7.357 1.00 96.69 78 GLU A O 1
ATOM 598 N N . ASN A 1 79 ? 3.663 9.937 5.775 1.00 96.06 79 ASN A N 1
ATOM 599 C CA . ASN A 1 79 ? 2.600 10.671 6.468 1.00 96.06 79 ASN A CA 1
ATOM 600 C C . ASN A 1 79 ? 1.223 10.069 6.151 1.00 96.06 79 ASN A C 1
ATOM 602 O O . ASN A 1 79 ? 0.317 10.773 5.704 1.00 96.06 79 ASN A O 1
ATOM 606 N N . TRP A 1 80 ? 1.097 8.746 6.251 1.00 95.50 80 TRP A N 1
ATOM 607 C CA . TRP A 1 80 ? -0.157 8.033 6.000 1.00 95.50 80 TRP A CA 1
ATOM 608 C C . TRP A 1 80 ? -1.266 8.330 7.028 1.00 95.50 80 TRP A C 1
ATOM 610 O O . TRP A 1 80 ? -2.422 8.303 6.607 1.00 95.50 80 TRP A O 1
ATOM 620 N N . PRO A 1 81 ? -1.003 8.695 8.308 1.00 95.62 81 PRO A N 1
ATOM 621 C CA . PRO A 1 81 ? -2.089 9.036 9.233 1.00 95.62 81 PRO A CA 1
ATOM 622 C C . PRO A 1 81 ? -2.907 10.245 8.764 1.00 95.62 81 PRO A C 1
ATOM 624 O O . PRO A 1 81 ? -4.110 10.291 8.979 1.00 95.62 81 PRO A O 1
ATOM 627 N N . GLY A 1 82 ? -2.298 11.165 8.003 1.00 95.19 82 GLY A N 1
ATOM 628 C CA . GLY A 1 82 ? -2.964 12.349 7.443 1.00 95.19 82 GLY A CA 1
ATOM 629 C C . GLY A 1 82 ? -4.012 12.080 6.350 1.00 95.19 82 GLY A C 1
ATOM 630 O O . GLY A 1 82 ? -4.452 13.026 5.700 1.00 95.19 82 GLY A O 1
ATOM 631 N N . TYR A 1 83 ? -4.373 10.817 6.107 1.00 95.50 83 TYR A N 1
ATOM 632 C CA . TYR A 1 83 ? -5.476 10.395 5.229 1.00 95.50 83 TYR A CA 1
ATOM 633 C C . TYR A 1 83 ? -6.659 9.830 6.021 1.00 95.50 83 TYR A C 1
ATOM 635 O O . TYR A 1 83 ? -7.675 9.501 5.417 1.00 95.50 83 TYR A O 1
ATOM 643 N N . PHE A 1 84 ? -6.528 9.711 7.343 1.00 96.31 84 PHE A N 1
ATOM 644 C CA . PHE A 1 84 ? -7.538 9.136 8.216 1.00 96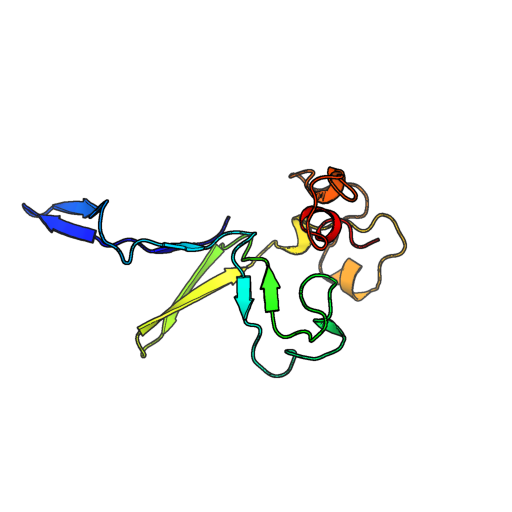.31 84 PHE A CA 1
ATOM 645 C C . PHE A 1 84 ? -8.027 10.181 9.216 1.00 96.31 84 PHE A C 1
ATOM 647 O O . PHE A 1 84 ? -7.244 10.978 9.736 1.00 96.31 84 PHE A O 1
ATOM 654 N N . VAL A 1 85 ? -9.323 10.138 9.498 1.00 96.69 85 VAL A N 1
ATOM 655 C CA . VAL A 1 85 ? -9.976 10.913 10.555 1.00 96.69 85 VAL A CA 1
ATOM 656 C C . VAL A 1 85 ? -10.684 9.961 11.501 1.00 96.69 85 VAL A C 1
ATOM 658 O O . VAL A 1 85 ? -11.255 8.963 11.068 1.00 96.69 85 VAL A O 1
ATOM 661 N N . ASN A 1 86 ? -10.683 10.296 12.784 1.00 96.00 86 ASN A N 1
ATOM 662 C CA . ASN A 1 86 ? -11.576 9.710 13.773 1.00 96.00 86 ASN A CA 1
ATOM 663 C C . ASN A 1 86 ? -12.242 10.844 14.560 1.00 96.00 86 ASN A C 1
ATOM 665 O O . ASN A 1 86 ? -11.648 11.395 15.483 1.00 96.00 86 ASN A O 1
ATOM 669 N N . ALA A 1 87 ? -13.478 11.177 14.184 1.00 88.69 87 ALA A N 1
ATOM 670 C CA . ALA A 1 87 ? -14.296 12.181 14.868 1.00 88.69 87 ALA A CA 1
ATOM 671 C C . ALA A 1 87 ? -14.976 11.655 16.153 1.00 88.69 87 ALA A C 1
ATOM 673 O O . ALA A 1 87 ? -15.678 12.403 16.836 1.00 88.69 87 ALA A O 1
ATOM 674 N N . GLY A 1 88 ? -14.823 10.363 16.453 1.00 91.50 88 GLY A N 1
ATOM 675 C CA . GLY A 1 88 ? -15.298 9.714 17.667 1.00 91.50 88 GLY A CA 1
ATOM 676 C C . GLY A 1 88 ? -14.282 9.810 18.806 1.00 91.50 88 GLY A C 1
ATOM 677 O O . GLY A 1 88 ? -13.610 10.821 19.001 1.00 91.50 88 GLY A O 1
ATOM 678 N N . THR A 1 89 ? -14.184 8.745 19.603 1.00 93.94 89 THR A N 1
ATOM 679 C CA . THR A 1 89 ? -13.157 8.653 20.652 1.00 93.94 89 THR A CA 1
ATOM 680 C C . THR A 1 89 ? -11.893 8.040 20.065 1.00 93.94 89 THR A C 1
ATOM 682 O O . THR A 1 89 ? -11.924 6.903 19.593 1.00 93.94 89 THR A O 1
ATOM 685 N N . ARG A 1 90 ? -10.782 8.779 20.114 1.00 94.50 90 ARG A N 1
ATOM 686 C CA . ARG A 1 90 ? -9.475 8.277 19.683 1.00 94.50 90 ARG A CA 1
ATOM 687 C C . ARG A 1 90 ? -8.786 7.488 20.788 1.00 94.50 90 ARG A C 1
ATOM 689 O O . ARG A 1 90 ? -8.928 7.805 21.968 1.00 94.50 90 ARG A O 1
ATOM 696 N N . THR A 1 91 ? -8.041 6.459 20.396 1.00 95.50 91 THR A N 1
ATOM 697 C CA . THR A 1 91 ? -7.148 5.739 21.315 1.00 95.50 91 THR A CA 1
ATOM 698 C C . THR A 1 91 ? -5.835 6.502 21.507 1.00 95.50 91 THR A C 1
ATOM 700 O O . THR A 1 91 ? -5.475 7.348 20.684 1.00 95.50 91 THR A O 1
ATOM 703 N N . GLU A 1 92 ? -5.076 6.171 22.555 1.00 97.38 92 GLU A N 1
ATOM 704 C CA . GLU A 1 92 ? -3.750 6.765 22.787 1.00 97.38 92 GLU A CA 1
ATOM 705 C C . GLU A 1 92 ? -2.798 6.526 21.601 1.00 97.38 92 GLU A C 1
ATOM 707 O O . GLU A 1 92 ? -1.986 7.386 21.255 1.00 97.38 92 GLU A O 1
ATOM 712 N N . GLU A 1 93 ? -2.912 5.377 20.930 1.00 95.94 93 GLU A N 1
ATOM 713 C CA . GLU A 1 93 ? -2.126 5.054 19.739 1.00 95.94 93 GLU A CA 1
ATOM 714 C C . GLU A 1 93 ? -2.499 5.946 18.554 1.00 95.94 93 GLU A C 1
ATOM 716 O O . GLU A 1 93 ? -1.603 6.412 17.850 1.00 95.94 93 GLU A O 1
ATOM 721 N N . GLN A 1 94 ? -3.793 6.212 18.345 1.00 96.06 94 GLN A N 1
ATOM 722 C CA . GLN A 1 94 ? -4.270 7.104 17.283 1.00 96.06 94 GLN A CA 1
ATOM 723 C C . GLN A 1 94 ? -3.807 8.549 17.509 1.00 96.06 94 GLN A C 1
ATOM 725 O O . GLN A 1 94 ? -3.345 9.197 16.565 1.00 96.06 94 GLN A O 1
ATOM 730 N N . ASP A 1 95 ? -3.854 9.027 18.755 1.00 96.19 95 ASP A N 1
ATOM 731 C CA . ASP A 1 95 ? -3.302 10.333 19.130 1.00 96.19 95 ASP A CA 1
ATOM 732 C C . ASP A 1 95 ? -1.787 10.382 18.887 1.00 96.19 95 ASP A C 1
ATOM 734 O O . ASP A 1 95 ? -1.265 11.341 18.313 1.00 96.19 95 ASP A O 1
ATOM 738 N N . ARG A 1 96 ? -1.068 9.319 19.266 1.00 97.25 96 ARG A N 1
ATOM 739 C CA . ARG A 1 96 ? 0.389 9.230 19.111 1.00 97.25 96 ARG A CA 1
ATOM 740 C C . ARG A 1 96 ? 0.842 9.287 17.652 1.00 97.25 96 ARG A C 1
ATOM 742 O O . ARG A 1 96 ? 1.880 9.889 17.375 1.00 97.25 96 ARG A O 1
ATOM 749 N N . ILE A 1 97 ? 0.127 8.628 16.743 1.00 95.62 97 ILE A N 1
ATOM 750 C CA . ILE A 1 97 ? 0.473 8.605 15.311 1.00 95.62 97 ILE A CA 1
ATOM 751 C C . ILE A 1 97 ? -0.080 9.814 14.542 1.00 95.62 97 ILE A C 1
ATOM 753 O O . ILE A 1 97 ? 0.292 10.010 13.388 1.00 95.62 97 ILE A O 1
ATOM 757 N N . GLY A 1 98 ? -0.930 10.633 15.170 1.00 95.69 98 GLY A N 1
ATOM 758 C CA . GLY A 1 98 ? -1.436 11.879 14.596 1.00 95.69 98 GLY A CA 1
ATOM 759 C C . GLY A 1 98 ? -2.645 11.716 13.670 1.00 95.69 98 GLY A C 1
ATOM 760 O O . GLY A 1 98 ? -2.705 12.389 12.643 1.00 95.69 98 GLY A O 1
ATOM 761 N N . VAL A 1 99 ? -3.594 10.835 14.006 1.00 96.69 99 VAL A N 1
ATOM 762 C CA . VAL A 1 99 ? -4.910 10.789 13.332 1.00 96.69 99 VAL A CA 1
ATOM 763 C C . VAL A 1 99 ? -5.710 12.043 13.698 1.00 96.69 99 VAL A C 1
ATOM 765 O O . VAL A 1 99 ? -5.848 12.357 14.879 1.00 96.69 99 VAL A O 1
ATOM 768 N N . ASP A 1 100 ? -6.252 12.756 12.711 1.00 94.75 100 ASP A N 1
ATOM 769 C CA . ASP A 1 100 ? -7.017 13.996 12.925 1.00 94.75 100 ASP A CA 1
ATOM 770 C C . ASP A 1 100 ? -8.450 13.705 13.426 1.00 94.75 100 ASP A C 1
ATOM 772 O O . ASP A 1 100 ? -8.979 12.612 13.213 1.00 94.75 100 ASP A O 1
ATOM 776 N N . ASP A 1 101 ? -9.082 14.654 14.120 1.00 94.06 101 ASP A N 1
ATOM 777 C CA . ASP A 1 101 ? -10.448 14.524 14.661 1.00 94.06 101 ASP A CA 1
ATOM 778 C C . ASP A 1 101 ? -11.510 15.281 13.847 1.00 94.06 101 ASP A C 1
ATOM 780 O O . ASP A 1 101 ? -12.705 15.176 14.127 1.00 94.06 101 ASP A O 1
ATOM 784 N N . LYS A 1 102 ? -11.095 16.051 12.838 1.00 91.31 102 LYS A N 1
ATOM 785 C CA . LYS A 1 102 ? -11.972 16.946 12.076 1.00 91.31 102 LYS A CA 1
ATOM 786 C C . LYS A 1 102 ? -11.965 16.637 10.595 1.00 91.31 102 LYS A C 1
ATOM 788 O O . LYS A 1 102 ? -13.028 16.406 10.024 1.00 91.31 102 LYS A O 1
ATOM 793 N N . SER A 1 103 ? -10.800 16.713 9.957 1.00 93.06 103 SER A N 1
ATOM 794 C CA . SER A 1 103 ? -10.705 16.607 8.498 1.00 93.06 103 SER A CA 1
ATOM 795 C C . SER A 1 103 ? -9.279 16.390 8.027 1.00 93.06 103 SER A C 1
ATOM 797 O O . SER A 1 103 ? -8.332 16.902 8.625 1.00 93.06 103 SER A O 1
ATOM 799 N N . THR A 1 104 ? -9.131 15.755 6.870 1.00 94.38 104 THR A N 1
ATOM 800 C CA . THR A 1 104 ? -7.840 15.673 6.178 1.00 94.38 104 THR A CA 1
ATOM 801 C C . THR A 1 104 ? -7.733 16.710 5.065 1.00 94.38 104 THR A C 1
ATOM 803 O O . THR A 1 104 ? -8.733 17.217 4.559 1.00 94.38 104 THR A O 1
ATOM 806 N N . ARG A 1 105 ? -6.514 16.980 4.574 1.00 92.81 105 ARG A N 1
ATOM 807 C CA . ARG A 1 105 ? -6.335 17.845 3.387 1.00 92.81 105 ARG A CA 1
ATOM 808 C C . ARG A 1 105 ? -7.018 17.297 2.127 1.00 92.81 105 ARG A C 1
ATOM 810 O O . ARG A 1 105 ? -7.149 18.021 1.145 1.00 92.81 105 ARG A O 1
ATOM 817 N N . TYR A 1 106 ? -7.325 16.001 2.118 1.00 93.00 106 TYR A N 1
ATOM 818 C CA . TYR A 1 106 ? -7.832 15.287 0.953 1.00 93.00 106 TYR A CA 1
ATOM 819 C C . TYR A 1 106 ? -9.342 15.073 0.989 1.00 93.00 106 TYR A C 1
ATOM 821 O O . TYR A 1 106 ? -9.917 14.795 -0.062 1.00 93.00 106 TYR A O 1
ATOM 829 N N . LEU A 1 107 ? -9.967 15.204 2.164 1.00 94.94 107 LEU A N 1
ATOM 830 C CA . LEU A 1 107 ? -11.402 15.020 2.375 1.00 94.94 107 LEU A CA 1
ATOM 831 C C . LEU A 1 107 ? -11.920 13.641 1.931 1.00 94.94 107 LEU A C 1
ATOM 833 O O . LEU A 1 107 ? -13.093 13.491 1.590 1.00 94.94 107 LEU A O 1
ATOM 837 N N . TRP A 1 108 ? -11.063 12.618 1.905 1.00 93.75 108 TRP A N 1
ATOM 838 C CA . TRP A 1 108 ? -11.450 11.268 1.478 1.00 93.75 108 TRP A CA 1
ATOM 839 C C . TRP A 1 108 ? -12.451 10.622 2.435 1.00 93.75 108 TRP A C 1
ATOM 841 O O . TRP A 1 108 ? -13.313 9.858 2.005 1.00 93.75 108 TRP A O 1
ATOM 851 N N . GLU A 1 109 ? -12.386 10.996 3.710 1.00 93.50 109 GLU A N 1
ATOM 852 C CA . GLU A 1 109 ? -13.325 10.604 4.754 1.00 93.50 109 GLU A CA 1
ATOM 853 C C . GLU A 1 109 ? -14.776 11.027 4.457 1.00 93.50 109 GLU A C 1
ATOM 855 O O . GLU A 1 109 ? -15.713 10.408 4.958 1.00 93.50 109 GLU A O 1
ATOM 860 N N . THR A 1 110 ? -14.991 12.042 3.609 1.00 93.81 110 THR A N 1
ATOM 861 C CA . THR A 1 110 ? -16.334 12.577 3.308 1.00 93.81 110 THR A CA 1
ATOM 862 C C . THR A 1 110 ? -17.188 11.655 2.436 1.00 93.81 110 THR A C 1
ATOM 864 O O . THR A 1 110 ? -18.399 11.849 2.343 1.00 93.81 110 THR A O 1
ATOM 867 N N . LEU A 1 111 ? -16.579 10.641 1.813 1.00 93.44 111 LEU A N 1
ATOM 868 C CA . LEU A 1 111 ? -17.273 9.635 1.006 1.00 93.44 111 LEU A CA 1
ATOM 869 C C . LEU A 1 111 ? -17.619 8.359 1.786 1.00 93.44 111 LEU A C 1
ATOM 871 O O . LEU A 1 111 ? -18.116 7.403 1.188 1.00 93.44 111 LEU A O 1
ATOM 875 N N . ALA A 1 112 ? -17.379 8.323 3.099 1.00 91.62 112 ALA A N 1
ATOM 876 C CA . ALA A 1 112 ? -17.808 7.212 3.940 1.00 91.62 112 ALA A CA 1
ATOM 877 C C . ALA A 1 112 ? -19.325 6.968 3.804 1.00 91.62 112 ALA A C 1
ATOM 879 O O . ALA A 1 112 ? -20.128 7.899 3.880 1.00 91.62 112 ALA A O 1
ATOM 880 N N . GLY A 1 113 ? -19.720 5.713 3.580 1.00 90.25 113 GLY A N 1
ATOM 881 C CA . GLY A 1 113 ? -21.120 5.324 3.390 1.00 90.25 113 GLY A CA 1
ATOM 882 C C . GLY A 1 113 ? -21.713 5.667 2.019 1.00 90.25 113 GLY A C 1
ATOM 883 O O . GLY A 1 113 ? -22.928 5.552 1.842 1.00 90.25 113 GLY A O 1
ATOM 884 N N . ASN A 1 114 ? -20.899 6.081 1.041 1.00 93.94 114 ASN A N 1
ATOM 885 C CA . ASN A 1 114 ? -21.364 6.270 -0.332 1.00 93.94 114 ASN A CA 1
ATOM 886 C C . ASN A 1 114 ? -21.961 4.962 -0.895 1.00 93.94 114 ASN A C 1
ATOM 888 O O . ASN A 1 114 ? -21.413 3.881 -0.702 1.00 93.94 114 ASN A O 1
ATOM 892 N N . SER A 1 115 ? -23.071 5.048 -1.632 1.00 94.38 115 SER A N 1
ATOM 893 C CA . SER A 1 115 ? -23.779 3.871 -2.160 1.00 94.38 115 SER A CA 1
ATOM 894 C C . SER A 1 115 ? -22.988 3.051 -3.185 1.00 94.38 115 SER A C 1
ATOM 896 O O . SER A 1 115 ? -23.306 1.885 -3.405 1.00 94.38 115 SER A O 1
ATOM 898 N N . GLU A 1 116 ? -21.990 3.648 -3.835 1.00 93.25 116 GLU A N 1
ATOM 899 C CA . GLU A 1 116 ? -21.111 2.969 -4.798 1.00 93.25 116 GLU A CA 1
ATOM 900 C C . GLU A 1 116 ? -19.905 2.296 -4.128 1.00 93.25 116 GLU A C 1
ATOM 902 O O . GLU A 1 116 ? -19.130 1.588 -4.779 1.00 93.25 116 GLU A O 1
ATOM 907 N N . GLU A 1 117 ? -19.736 2.505 -2.823 1.00 91.56 117 GLU A N 1
ATOM 908 C CA . GLU A 1 117 ? -18.636 1.946 -2.065 1.00 91.56 117 GLU A CA 1
ATOM 909 C C . GLU A 1 117 ? -18.671 0.413 -2.033 1.00 91.56 117 GLU A C 1
ATOM 911 O O . GLU A 1 117 ? -19.697 -0.219 -1.772 1.00 91.56 117 GLU A O 1
ATOM 916 N N . ARG A 1 118 ? -17.501 -0.209 -2.213 1.00 91.56 118 ARG A N 1
ATOM 917 C CA . ARG A 1 118 ? -17.344 -1.664 -2.110 1.00 91.56 118 ARG A CA 1
ATOM 918 C C . ARG A 1 118 ? -16.378 -2.046 -1.002 1.00 91.56 118 ARG A C 1
ATOM 920 O O . ARG A 1 118 ? -15.176 -1.839 -1.139 1.00 91.56 118 ARG A O 1
ATOM 927 N N . LEU A 1 119 ? -16.882 -2.716 0.037 1.00 91.69 119 LEU A N 1
ATOM 928 C CA . LEU A 1 119 ? -16.099 -3.217 1.182 1.00 91.69 119 LEU A CA 1
ATOM 929 C C . LEU A 1 119 ? -15.234 -2.115 1.826 1.00 91.69 119 LEU A C 1
ATOM 931 O O . LEU A 1 119 ? -14.012 -2.236 1.883 1.00 91.69 119 LEU A O 1
ATOM 935 N N . ASP A 1 120 ? -15.867 -1.027 2.252 1.00 92.12 120 ASP A N 1
ATOM 936 C CA . ASP A 1 120 ? -15.221 0.102 2.937 1.00 92.12 120 ASP A CA 1
ATOM 937 C C . ASP A 1 120 ? -14.104 0.793 2.126 1.00 92.12 120 ASP A C 1
ATOM 939 O O . ASP A 1 120 ? -13.066 1.180 2.658 1.00 92.12 120 ASP A O 1
ATOM 943 N N . GLU A 1 121 ? -14.261 0.923 0.806 1.00 90.69 121 GLU A N 1
ATOM 944 C CA . GLU A 1 121 ? -13.284 1.617 -0.049 1.00 90.69 121 GLU A CA 1
ATOM 945 C C . GLU A 1 121 ? -13.003 3.076 0.365 1.00 90.69 121 GLU A C 1
ATOM 947 O O . GLU A 1 121 ? -11.856 3.526 0.279 1.00 90.69 121 GLU A O 1
ATOM 952 N N . PHE A 1 122 ? -14.021 3.784 0.843 1.00 92.38 122 PHE A N 1
ATOM 953 C CA . PHE A 1 122 ? -14.005 5.185 1.261 1.00 92.38 122 PHE A CA 1
ATOM 954 C C . PHE A 1 122 ? -14.163 5.337 2.783 1.00 92.38 122 PHE A C 1
ATOM 956 O O . PHE A 1 122 ? -13.406 6.068 3.413 1.00 92.38 122 PHE A O 1
ATOM 963 N N . THR A 1 123 ? -15.076 4.580 3.387 1.00 93.81 123 THR A N 1
ATOM 964 C CA . THR A 1 123 ? -15.334 4.457 4.823 1.00 93.81 123 THR A CA 1
ATOM 965 C C . THR A 1 123 ? -14.069 4.140 5.599 1.00 93.81 123 THR A C 1
ATOM 967 O O . THR A 1 123 ? -13.894 4.691 6.673 1.00 93.81 123 THR A O 1
ATOM 970 N N . ARG A 1 124 ? -13.116 3.377 5.045 1.00 93.56 124 ARG A N 1
ATOM 971 C CA . ARG A 1 124 ? -11.823 3.130 5.710 1.00 93.56 124 ARG A CA 1
ATOM 972 C C . ARG A 1 124 ? -11.051 4.392 6.113 1.00 93.56 124 ARG A C 1
ATOM 974 O O . ARG A 1 124 ? -10.180 4.288 6.964 1.00 93.56 124 ARG A O 1
ATOM 981 N N . PHE A 1 125 ? -11.309 5.545 5.490 1.00 95.12 125 PHE A N 1
ATOM 982 C CA . PHE A 1 125 ? -10.653 6.813 5.831 1.00 95.12 125 PHE A CA 1
ATOM 983 C C . PHE A 1 125 ? -11.330 7.541 7.002 1.00 95.12 125 PHE A C 1
ATOM 985 O O . PHE A 1 125 ? -10.750 8.471 7.557 1.00 95.12 125 PHE A O 1
ATOM 992 N N . ASN A 1 126 ? -12.522 7.103 7.410 1.00 94.06 126 ASN A N 1
ATOM 993 C CA . ASN A 1 126 ? -13.191 7.527 8.632 1.00 94.06 126 ASN A CA 1
ATOM 994 C C . ASN A 1 126 ? -13.205 6.356 9.627 1.00 94.06 126 ASN A C 1
ATOM 996 O O . ASN A 1 126 ? -13.979 5.416 9.479 1.00 94.06 126 ASN A O 1
ATOM 1000 N N . VAL A 1 127 ? -12.319 6.400 10.621 1.00 91.50 127 VAL A N 1
ATOM 1001 C CA . VAL A 1 127 ? -12.081 5.303 11.579 1.00 91.50 127 VAL A CA 1
ATOM 1002 C C . VAL A 1 127 ? -12.713 5.566 12.949 1.00 91.50 127 VAL A C 1
ATOM 1004 O O . VAL A 1 127 ? -12.200 5.093 13.964 1.00 91.50 127 VAL A O 1
ATOM 1007 N N . ALA A 1 128 ? -13.789 6.360 12.960 1.00 86.44 128 ALA A N 1
ATOM 1008 C CA . ALA A 1 128 ? -14.628 6.619 14.129 1.00 86.44 128 ALA A CA 1
ATOM 1009 C C . ALA A 1 128 ? -15.567 5.461 14.484 1.00 86.44 128 ALA A C 1
ATOM 1011 O O . ALA A 1 128 ? -15.977 4.714 13.566 1.00 86.44 128 ALA A O 1
#

Secondary structure (DSSP, 8-state):
--EEE--EEEETTEEEE-TT-TT-EEE-TTSEEE--STTTTSGGG--SS-TTS-EEE---SEEEEEE-TTS-EEEEE-S-GGG-B--SPPPHHHHHHT-BSS--TT-GGGGTT-TT--SSTTGGGB--

Sequence (128 aa):
HGVSVVRIQLEDNMWKLADTDPLNRRYTGATVMDLSGPVAHTALTVTRFSPDGSQARGTLNNCGNGYTPWGTYLTCEENWPGYFVNAGTRTEEQDRIGVDDKSTRYLWETLAGNSEERLDEFTRFNVA

Organism: Vibrio parahaemolyticus (NCBI:txid670)

Radius of gyration: 17.9 Å; Cα contacts (8 Å, |Δi|>4): 225; chains: 1; bounding box: 46×31×52 Å